Protein AF-A0A2N2LU98-F1 (afdb_monomer_lite)

Structure (mmCIF, N/CA/C/O backbone):
data_AF-A0A2N2LU98-F1
#
_entry.id   AF-A0A2N2LU98-F1
#
loop_
_atom_site.group_PDB
_atom_site.id
_atom_site.type_symbol
_atom_site.label_atom_id
_atom_site.label_alt_id
_atom_site.label_comp_id
_atom_site.label_asym_id
_atom_site.label_entity_id
_atom_site.label_seq_id
_atom_site.pdbx_PDB_ins_code
_atom_site.Cartn_x
_atom_site.Cartn_y
_atom_site.Cartn_z
_atom_site.occupancy
_atom_site.B_iso_or_equiv
_atom_site.auth_seq_id
_atom_site.auth_comp_id
_atom_site.auth_asym_id
_atom_site.auth_atom_id
_atom_site.pdbx_PDB_model_num
ATOM 1 N N . MET A 1 1 ? 7.923 -4.080 -0.440 1.00 59.28 1 MET A N 1
ATOM 2 C CA . MET A 1 1 ? 6.732 -4.797 -0.948 1.00 59.28 1 MET A CA 1
ATOM 3 C C . MET A 1 1 ? 5.504 -3.942 -0.664 1.00 59.28 1 MET A C 1
ATOM 5 O O . MET A 1 1 ? 4.962 -4.008 0.431 1.00 59.28 1 MET A O 1
ATOM 9 N N . VAL A 1 2 ? 5.133 -3.081 -1.613 1.00 70.19 2 VAL A N 1
ATOM 10 C CA . VAL A 1 2 ? 4.130 -2.025 -1.399 1.00 70.19 2 VAL A CA 1
ATOM 11 C C . VAL A 1 2 ? 2.738 -2.617 -1.175 1.00 70.19 2 VAL A C 1
ATOM 13 O O . VAL A 1 2 ? 2.283 -3.438 -1.966 1.00 70.19 2 VAL A O 1
ATOM 16 N N . GLY A 1 3 ? 2.083 -2.232 -0.081 1.00 68.62 3 GLY A N 1
ATOM 17 C CA . GLY A 1 3 ? 0.714 -2.619 0.254 1.00 68.62 3 GLY A CA 1
ATOM 18 C C . GLY A 1 3 ? 0.517 -4.037 0.784 1.00 68.62 3 GLY A C 1
ATOM 19 O O . GLY A 1 3 ? -0.610 -4.398 1.124 1.00 68.62 3 GLY A O 1
ATOM 20 N N . ILE A 1 4 ? 1.586 -4.834 0.885 1.00 75.19 4 ILE A N 1
ATOM 21 C CA . ILE A 1 4 ? 1.535 -6.177 1.483 1.00 75.19 4 ILE A CA 1
ATOM 22 C C . ILE A 1 4 ? 2.094 -6.164 2.903 1.00 75.19 4 ILE A C 1
ATOM 24 O O . ILE A 1 4 ? 1.468 -6.721 3.795 1.00 75.19 4 ILE A O 1
ATOM 28 N N . THR A 1 5 ? 3.238 -5.514 3.126 1.00 81.06 5 THR A N 1
ATOM 29 C CA . THR A 1 5 ? 3.867 -5.432 4.458 1.00 81.06 5 THR A CA 1
ATOM 30 C C . THR A 1 5 ? 3.981 -4.009 4.985 1.00 81.06 5 THR A C 1
ATOM 32 O O . THR A 1 5 ? 4.435 -3.805 6.105 1.00 81.06 5 THR A O 1
ATOM 35 N N . ASN A 1 6 ? 3.583 -3.015 4.192 1.00 84.44 6 ASN A N 1
ATOM 36 C CA . ASN A 1 6 ? 3.685 -1.612 4.552 1.00 84.44 6 ASN A CA 1
ATOM 37 C C . ASN A 1 6 ? 2.420 -0.826 4.182 1.00 84.44 6 ASN A C 1
ATOM 39 O O . ASN A 1 6 ? 1.647 -1.198 3.294 1.00 84.44 6 ASN A O 1
ATOM 43 N N . LEU A 1 7 ? 2.267 0.298 4.871 1.00 89.81 7 LEU A N 1
ATOM 44 C CA . LEU A 1 7 ? 1.355 1.389 4.564 1.00 89.81 7 LEU A CA 1
ATOM 45 C C . LEU A 1 7 ? 2.092 2.710 4.801 1.00 89.81 7 LEU A C 1
ATOM 47 O O . LEU A 1 7 ? 3.091 2.749 5.519 1.00 89.81 7 LEU A O 1
ATOM 51 N N . SER A 1 8 ? 1.596 3.781 4.205 1.00 90.69 8 SER A N 1
ATOM 52 C CA . SER A 1 8 ? 2.037 5.153 4.421 1.00 90.69 8 SER A CA 1
ATOM 53 C C . SER A 1 8 ? 0.846 6.008 4.827 1.00 90.69 8 SER A C 1
ATOM 55 O O . SER A 1 8 ? -0.264 5.787 4.347 1.00 90.69 8 SER A O 1
ATOM 57 N N . ILE A 1 9 ? 1.080 6.998 5.679 1.00 94.81 9 ILE A N 1
ATOM 58 C CA . ILE A 1 9 ? 0.068 7.970 6.091 1.00 94.81 9 ILE A CA 1
ATOM 59 C C . ILE A 1 9 ? 0.513 9.329 5.557 1.00 94.81 9 ILE A C 1
ATOM 61 O O . ILE A 1 9 ? 1.672 9.702 5.742 1.00 94.81 9 ILE A O 1
ATOM 65 N N . THR A 1 10 ? -0.366 10.038 4.853 1.00 94.19 10 THR A N 1
ATOM 66 C CA . THR A 1 10 ? -0.075 11.395 4.366 1.00 94.19 10 THR A CA 1
ATOM 67 C C . THR A 1 10 ? -0.236 12.428 5.477 1.00 94.19 10 THR A C 1
ATOM 69 O O . THR A 1 10 ? -0.838 12.151 6.513 1.00 94.19 10 THR A O 1
ATOM 72 N N . CYS A 1 11 ? 0.251 13.650 5.248 1.00 95.88 11 CYS A N 1
ATOM 73 C CA . CYS A 1 11 ? 0.074 14.769 6.181 1.00 95.88 11 CYS A CA 1
ATOM 74 C C . CYS A 1 11 ? -1.408 15.094 6.447 1.00 95.88 11 CYS A C 1
ATOM 76 O O . CYS A 1 11 ? -1.760 15.529 7.539 1.00 95.88 11 CYS A O 1
ATOM 78 N N . ASP A 1 12 ? -2.285 14.811 5.481 1.00 96.19 12 ASP A N 1
ATOM 79 C CA . ASP A 1 12 ? -3.739 14.972 5.613 1.00 96.19 12 ASP A CA 1
ATOM 80 C C . ASP A 1 12 ? -4.403 13.827 6.403 1.00 96.19 12 ASP A C 1
ATOM 82 O O . ASP A 1 12 ? -5.609 13.843 6.659 1.00 96.19 12 ASP A O 1
ATOM 86 N N . GLY A 1 13 ? -3.625 12.814 6.794 1.00 95.31 13 GLY A N 1
ATOM 87 C CA . GLY A 1 13 ? -4.0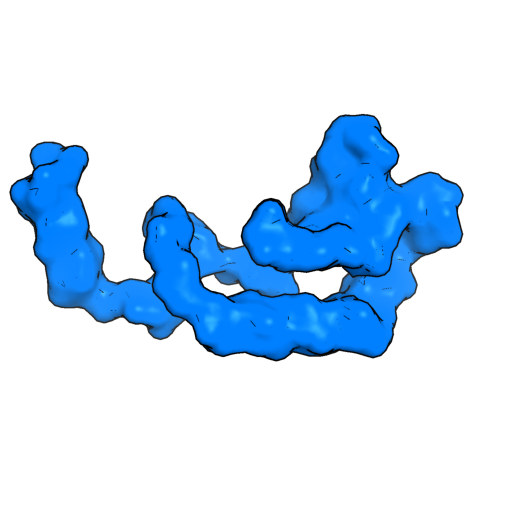86 11.653 7.548 1.00 95.31 13 GLY A CA 1
ATOM 88 C C . GLY A 1 13 ? -4.613 10.506 6.686 1.00 95.31 13 GLY A C 1
ATOM 89 O O . GLY A 1 13 ? -5.123 9.529 7.236 1.00 95.31 13 GLY A O 1
ATOM 90 N N . PHE A 1 14 ? -4.498 10.569 5.356 1.00 97.00 14 PHE A N 1
ATOM 91 C CA . PHE A 1 14 ? -4.944 9.470 4.501 1.00 97.00 14 PHE A CA 1
ATOM 92 C C . PHE A 1 14 ? -3.997 8.277 4.588 1.00 97.00 14 PHE A C 1
ATOM 94 O O . PHE A 1 14 ? -2.778 8.410 4.480 1.00 97.00 14 PHE A O 1
ATOM 101 N N . ILE A 1 15 ? -4.578 7.092 4.743 1.00 95.62 15 ILE A N 1
ATOM 102 C CA . ILE A 1 15 ? -3.869 5.819 4.833 1.00 95.62 15 ILE A CA 1
ATOM 103 C C . ILE A 1 15 ? -3.760 5.232 3.426 1.00 95.62 15 ILE A C 1
ATOM 105 O O . ILE A 1 15 ? -4.765 4.853 2.823 1.00 95.62 15 ILE A O 1
ATOM 109 N N . HIS A 1 16 ? -2.544 5.095 2.913 1.00 93.06 16 HIS A N 1
ATOM 110 C CA . HIS A 1 16 ? -2.262 4.510 1.607 1.00 93.06 16 HIS A CA 1
ATOM 111 C C . HIS A 1 16 ? -1.448 3.230 1.743 1.00 93.06 16 HIS A C 1
ATOM 113 O O . HIS A 1 16 ? -0.480 3.151 2.488 1.00 93.06 16 HIS A O 1
ATOM 119 N N . THR A 1 17 ? -1.791 2.226 0.951 1.00 89.81 17 THR A N 1
ATOM 120 C CA . THR A 1 17 ? -0.924 1.065 0.704 1.00 89.81 17 THR A CA 1
ATOM 121 C C . THR A 1 17 ? -0.004 1.307 -0.483 1.00 89.81 17 THR A C 1
ATOM 123 O O . THR A 1 17 ? 1.102 0.789 -0.507 1.00 89.81 17 THR A O 1
ATOM 126 N N . CYS A 1 18 ? -0.450 2.109 -1.451 1.00 87.81 18 CYS A N 1
ATOM 127 C CA . CYS A 1 18 ? 0.289 2.573 -2.617 1.00 87.81 18 CYS A CA 1
ATOM 128 C C . CYS A 1 18 ? -0.279 3.933 -3.046 1.00 87.81 18 CYS A C 1
ATOM 130 O O . CYS A 1 18 ? -1.495 4.086 -3.115 1.00 87.81 18 CYS A O 1
ATOM 132 N N . TYR A 1 19 ? 0.569 4.895 -3.417 1.00 86.69 19 TYR A N 1
ATOM 133 C CA . TYR A 1 19 ? 0.123 6.209 -3.912 1.00 86.69 19 TYR A CA 1
ATOM 134 C C . TYR A 1 19 ? -0.571 6.173 -5.281 1.00 86.69 19 TYR A C 1
ATOM 136 O O . TYR A 1 19 ? -1.155 7.163 -5.703 1.00 86.69 19 TYR A O 1
ATOM 144 N N . LYS A 1 20 ? -0.494 5.047 -5.999 1.00 87.94 20 LYS A N 1
ATOM 145 C CA . LYS A 1 20 ? -1.221 4.834 -7.262 1.00 87.94 20 LYS A CA 1
ATOM 146 C C . LYS A 1 20 ? -2.595 4.197 -7.058 1.00 87.94 20 LYS A C 1
ATOM 148 O O . LYS A 1 20 ? -3.290 3.952 -8.034 1.00 87.94 20 LYS A O 1
ATOM 153 N N . MET A 1 21 ? -2.962 3.910 -5.812 1.00 90.44 21 MET A N 1
ATOM 154 C CA . MET A 1 21 ? -4.219 3.265 -5.456 1.00 90.44 21 MET A CA 1
ATOM 155 C C . MET A 1 21 ? -5.066 4.184 -4.574 1.00 90.44 21 MET A C 1
ATOM 157 O O . MET A 1 21 ? -4.512 5.063 -3.902 1.00 90.44 21 MET A O 1
ATOM 161 N N . PRO A 1 22 ? -6.392 3.963 -4.523 1.00 93.88 22 PRO A N 1
ATOM 162 C CA . PRO A 1 22 ? -7.259 4.686 -3.605 1.00 93.88 22 PRO A CA 1
ATOM 163 C C . PRO A 1 22 ? -6.810 4.530 -2.140 1.00 93.88 22 PRO A C 1
ATOM 165 O O . PRO A 1 22 ? -6.367 3.442 -1.749 1.00 93.88 22 PRO A O 1
ATOM 168 N N . PRO A 1 23 ? -6.946 5.579 -1.306 1.00 95.25 23 PRO A N 1
ATOM 169 C CA . PRO A 1 23 ? -6.661 5.484 0.121 1.00 95.25 23 PRO A CA 1
ATOM 170 C C . PRO A 1 23 ? -7.623 4.510 0.805 1.00 95.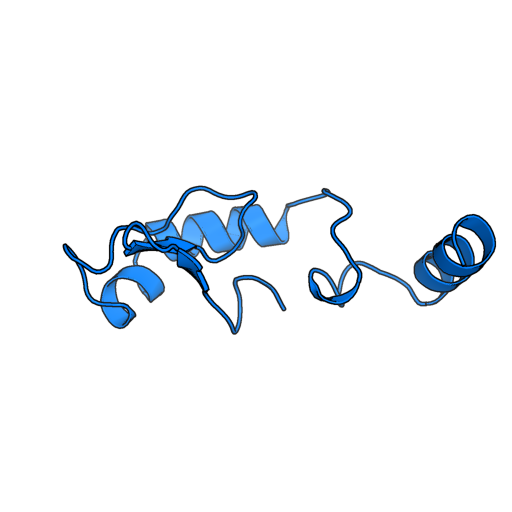25 23 P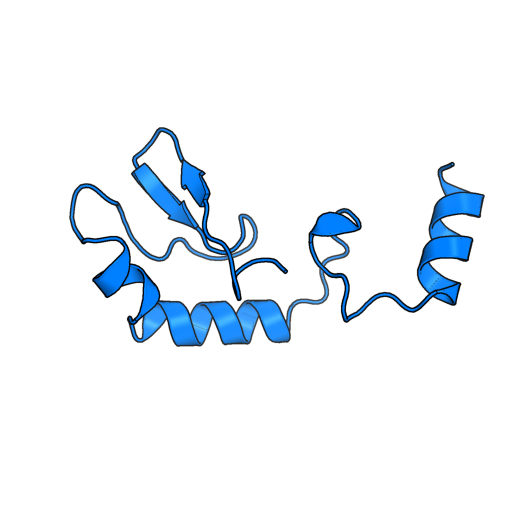RO A C 1
ATOM 172 O O . PRO A 1 23 ? -8.804 4.418 0.455 1.00 95.25 23 PRO A O 1
ATOM 175 N N . LEU A 1 24 ? -7.141 3.814 1.831 1.00 95.06 24 LEU A N 1
ATOM 176 C CA . LEU A 1 24 ? -7.954 2.916 2.651 1.00 95.06 24 LEU A CA 1
ATOM 177 C C . LEU A 1 24 ? -8.951 3.685 3.523 1.00 95.06 24 LEU A C 1
ATOM 179 O O . LEU A 1 24 ? -10.052 3.203 3.758 1.00 95.06 24 LEU A O 1
ATOM 183 N N . GLY A 1 25 ? -8.585 4.891 3.946 1.00 94.50 25 GLY A N 1
ATOM 184 C CA . GLY A 1 25 ? -9.387 5.749 4.812 1.00 94.50 25 GLY A CA 1
ATOM 185 C C . GLY A 1 25 ? -8.533 6.865 5.401 1.00 94.50 25 GLY A C 1
ATOM 186 O O . GLY A 1 25 ? -7.410 7.085 4.937 1.00 94.50 25 GLY A O 1
ATOM 187 N N . ASN A 1 26 ? -9.050 7.545 6.422 1.00 96.88 26 ASN A N 1
ATOM 188 C CA . ASN A 1 26 ? -8.321 8.561 7.175 1.00 96.88 26 ASN A CA 1
ATOM 189 C C . ASN A 1 26 ? -8.099 8.104 8.626 1.00 96.88 26 ASN A C 1
ATOM 191 O O . ASN A 1 26 ? -9.008 7.567 9.258 1.00 96.88 26 ASN A O 1
ATOM 195 N N . VAL A 1 27 ? -6.903 8.338 9.170 1.00 96.50 27 VAL A N 1
ATOM 196 C CA . VAL A 1 27 ? -6.549 7.981 10.559 1.00 96.50 27 VAL A CA 1
ATOM 197 C C . VAL A 1 27 ? -7.381 8.715 11.614 1.00 96.50 27 VAL A C 1
ATOM 199 O O . VAL A 1 27 ? -7.415 8.285 12.762 1.00 96.50 27 VAL A O 1
ATOM 202 N N . ARG A 1 28 ? -8.039 9.822 11.245 1.00 96.44 28 ARG A N 1
ATOM 203 C CA . ARG A 1 28 ? -8.955 10.564 12.126 1.00 96.44 28 ARG A CA 1
ATOM 204 C C . ARG A 1 28 ? -10.295 9.852 12.328 1.00 96.44 28 ARG A C 1
ATOM 206 O O . ARG A 1 28 ? -10.986 10.149 13.293 1.00 96.44 28 ARG A O 1
ATOM 213 N N . GLU A 1 29 ? -10.658 8.944 11.424 1.00 96.19 29 GLU A N 1
ATOM 214 C CA . GLU A 1 29 ? -11.968 8.277 11.395 1.00 96.19 29 GLU A CA 1
ATOM 215 C C . GLU A 1 29 ? -11.884 6.798 11.784 1.00 96.19 29 GLU A C 1
ATOM 217 O O . GLU A 1 29 ? -12.821 6.253 12.360 1.00 96.19 29 GLU A O 1
ATOM 222 N N . THR A 1 30 ? -10.775 6.131 11.459 1.00 94.62 30 THR A N 1
ATOM 223 C CA . THR A 1 30 ? -10.599 4.692 11.682 1.00 94.62 30 THR A CA 1
ATOM 224 C C . THR A 1 30 ? -9.193 4.374 12.163 1.00 94.62 30 THR A C 1
ATOM 226 O O . THR A 1 30 ? -8.219 5.059 11.831 1.00 94.62 30 THR A O 1
ATOM 229 N N . THR A 1 31 ? -9.061 3.296 12.933 1.00 95.31 31 THR A N 1
ATOM 230 C CA . THR A 1 31 ? -7.747 2.813 13.349 1.00 95.31 31 THR A CA 1
ATOM 231 C C . THR A 1 31 ? -7.000 2.171 12.178 1.00 95.31 31 THR A C 1
ATOM 233 O O . THR A 1 31 ? -7.584 1.598 11.256 1.00 95.31 31 THR A O 1
ATOM 236 N N . LEU A 1 32 ? -5.665 2.171 12.240 1.00 93.88 32 LEU A N 1
ATOM 237 C CA . LEU A 1 32 ? -4.837 1.501 11.229 1.00 93.88 32 LEU A CA 1
ATOM 238 C C . LEU A 1 32 ? -5.165 0.008 11.103 1.00 93.88 32 LEU A C 1
ATOM 240 O O . LEU A 1 32 ? -5.133 -0.537 10.002 1.00 93.88 32 LEU A O 1
ATOM 244 N N . ARG A 1 33 ? -5.503 -0.651 12.219 1.00 94.56 33 ARG A N 1
ATOM 245 C CA . ARG A 1 33 ? -5.855 -2.075 12.243 1.00 94.56 33 ARG A CA 1
ATOM 246 C C . ARG A 1 33 ? -7.159 -2.344 11.495 1.00 94.56 33 ARG A C 1
ATOM 248 O O . ARG A 1 33 ? -7.222 -3.305 10.730 1.00 94.56 33 ARG A O 1
ATOM 255 N N . GLU A 1 34 ? -8.177 -1.520 11.704 1.00 95.75 34 GLU A N 1
ATOM 256 C CA . GLU A 1 34 ? -9.459 -1.631 11.002 1.00 95.75 34 GLU A CA 1
ATOM 257 C C . GLU A 1 34 ? -9.290 -1.340 9.513 1.00 95.75 34 GLU A C 1
ATOM 259 O O . GLU A 1 34 ? -9.662 -2.169 8.679 1.00 95.75 34 GLU A O 1
ATOM 264 N N . ALA A 1 35 ? -8.629 -0.229 9.171 1.00 95.38 35 ALA A N 1
ATOM 265 C CA . ALA A 1 35 ? -8.344 0.132 7.788 1.00 95.38 35 ALA A CA 1
ATOM 266 C C . ALA A 1 35 ? -7.591 -0.992 7.058 1.00 95.38 35 ALA A C 1
ATOM 268 O O . ALA A 1 35 ? -7.966 -1.363 5.947 1.00 95.38 35 ALA A O 1
ATOM 269 N N . TRP A 1 36 ? -6.577 -1.589 7.694 1.00 94.19 36 TRP A N 1
ATOM 270 C CA . TRP A 1 36 ? -5.752 -2.660 7.125 1.00 94.19 36 TRP A CA 1
ATOM 271 C C . TRP A 1 36 ? -6.498 -3.986 6.909 1.00 94.19 36 TRP A C 1
ATOM 273 O O . TRP A 1 36 ? -6.195 -4.712 5.954 1.00 94.19 36 TRP A O 1
ATOM 283 N N . ASN A 1 37 ? -7.460 -4.309 7.775 1.00 94.62 37 ASN A N 1
ATOM 284 C CA . ASN A 1 37 ? -8.242 -5.549 7.708 1.00 94.62 37 ASN A CA 1
ATOM 285 C C . ASN A 1 37 ? -9.590 -5.385 6.979 1.00 94.62 37 ASN A C 1
ATOM 287 O O . ASN A 1 37 ? -10.320 -6.361 6.788 1.00 94.62 37 ASN A O 1
ATOM 291 N N . SER A 1 38 ? -9.909 -4.169 6.534 1.00 94.94 38 SER A N 1
ATOM 292 C CA . SER A 1 38 ? -11.137 -3.852 5.805 1.00 94.94 38 SER A CA 1
ATOM 293 C C . SER A 1 38 ? -11.279 -4.627 4.485 1.00 94.94 38 SER A C 1
ATOM 295 O O . SER A 1 38 ? -10.306 -5.108 3.890 1.00 94.94 38 SER A O 1
ATOM 297 N N . ALA A 1 39 ? -12.516 -4.737 3.989 1.00 96.00 39 ALA A N 1
ATOM 298 C CA . ALA A 1 39 ? -12.789 -5.252 2.644 1.00 96.00 39 ALA A CA 1
ATOM 299 C C . ALA A 1 39 ? -12.076 -4.408 1.571 1.00 96.00 39 ALA A C 1
ATOM 301 O O . ALA A 1 39 ? -11.392 -4.952 0.706 1.00 96.00 39 ALA A O 1
ATOM 302 N N . LYS A 1 40 ? -12.101 -3.080 1.734 1.00 95.06 40 LYS A N 1
ATOM 303 C CA . LYS A 1 40 ? -11.403 -2.127 0.865 1.00 95.06 40 LYS A CA 1
ATOM 304 C C . LYS A 1 40 ? -9.900 -2.399 0.780 1.00 95.06 40 LYS A C 1
ATOM 306 O O . LYS A 1 40 ? -9.326 -2.377 -0.303 1.00 95.06 40 LYS A O 1
ATOM 311 N N . ALA A 1 41 ? -9.241 -2.716 1.895 1.00 93.50 41 ALA A N 1
ATOM 312 C CA . ALA A 1 41 ? -7.822 -3.072 1.870 1.00 93.50 41 ALA A CA 1
ATOM 313 C C . ALA A 1 41 ? -7.542 -4.364 1.097 1.00 93.50 41 ALA A C 1
ATOM 315 O O . ALA A 1 41 ? -6.509 -4.463 0.432 1.00 93.50 41 ALA A O 1
ATOM 316 N N . ARG A 1 42 ? -8.448 -5.347 1.143 1.00 93.31 42 ARG A N 1
ATOM 317 C CA . ARG A 1 42 ? -8.332 -6.568 0.330 1.00 93.31 42 ARG A CA 1
ATOM 318 C C . ARG A 1 42 ? -8.463 -6.261 -1.162 1.00 93.31 42 ARG A C 1
ATOM 320 O O . ARG A 1 42 ? -7.621 -6.718 -1.934 1.00 93.31 42 ARG A O 1
ATOM 327 N N . GLU A 1 43 ? -9.434 -5.438 -1.547 1.00 94.12 43 GLU A N 1
ATOM 328 C CA . GLU A 1 43 ? -9.623 -4.985 -2.933 1.00 94.12 43 GLU A CA 1
ATOM 329 C C . GLU A 1 43 ? -8.406 -4.215 -3.448 1.00 94.12 43 GLU A C 1
ATOM 331 O O . GLU A 1 43 ? -7.833 -4.562 -4.480 1.00 94.12 43 GLU A O 1
ATOM 336 N N . VAL A 1 44 ? -7.930 -3.233 -2.681 1.00 92.25 44 VAL A N 1
ATOM 337 C CA . VAL A 1 44 ? -6.755 -2.436 -3.050 1.00 92.25 44 VAL A CA 1
ATOM 338 C C . VAL A 1 44 ? -5.507 -3.312 -3.184 1.00 92.25 44 VAL A C 1
ATOM 340 O O . VAL A 1 44 ? -4.734 -3.144 -4.126 1.00 92.25 44 VAL A O 1
ATOM 343 N N . ARG A 1 45 ? -5.297 -4.296 -2.301 1.00 89.62 45 ARG A N 1
ATOM 344 C CA . ARG A 1 45 ? -4.191 -5.259 -2.458 1.00 89.62 45 ARG A CA 1
ATOM 345 C C . ARG A 1 45 ? -4.320 -6.079 -3.736 1.00 89.62 45 ARG A C 1
ATOM 347 O O . ARG A 1 45 ? -3.302 -6.365 -4.365 1.00 89.62 45 ARG A O 1
ATOM 354 N N . GLN A 1 46 ? -5.537 -6.440 -4.134 1.00 89.44 46 GLN A N 1
ATOM 355 C CA . GLN A 1 46 ? -5.768 -7.131 -5.398 1.00 89.44 46 GLN A CA 1
ATOM 356 C C . GLN A 1 46 ? -5.450 -6.229 -6.600 1.00 89.44 46 GLN A C 1
ATOM 358 O O . GLN A 1 46 ? -4.794 -6.681 -7.539 1.00 89.44 46 GLN A O 1
ATOM 363 N N . MET A 1 47 ? -5.806 -4.942 -6.538 1.00 89.62 47 MET A N 1
ATOM 364 C CA . MET A 1 47 ? -5.407 -3.953 -7.548 1.00 89.62 47 MET A CA 1
ATOM 365 C C . MET A 1 47 ? -3.882 -3.826 -7.638 1.00 89.62 47 MET A C 1
ATOM 367 O O . MET A 1 47 ? -3.327 -3.846 -8.732 1.00 89.62 47 MET A O 1
ATOM 371 N N . ILE A 1 48 ? -3.183 -3.771 -6.499 1.00 85.88 48 ILE A N 1
ATOM 372 C CA . ILE A 1 48 ? -1.712 -3.716 -6.458 1.00 85.88 48 ILE A CA 1
ATOM 373 C C . ILE A 1 48 ? -1.091 -4.961 -7.092 1.00 85.88 48 ILE A C 1
ATOM 375 O O . ILE A 1 48 ? -0.154 -4.829 -7.875 1.00 85.88 48 ILE A O 1
ATOM 379 N N . LYS A 1 49 ? -1.611 -6.158 -6.792 1.00 81.88 49 LYS A N 1
ATOM 380 C CA . LYS A 1 49 ? -1.127 -7.410 -7.399 1.00 81.88 49 LYS A CA 1
ATOM 381 C C . LYS A 1 49 ? -1.264 -7.409 -8.918 1.00 81.88 49 LYS A C 1
ATOM 383 O O . LYS A 1 49 ? -0.409 -7.976 -9.597 1.00 81.88 49 LYS A O 1
ATOM 388 N N . ASN A 1 50 ? -2.317 -6.778 -9.432 1.00 84.88 50 ASN A N 1
ATOM 389 C CA . ASN A 1 50 ? -2.614 -6.699 -10.859 1.00 84.88 50 ASN A CA 1
ATOM 390 C C . ASN A 1 50 ? -1.957 -5.491 -11.550 1.00 84.88 50 ASN A C 1
ATOM 392 O O . ASN A 1 50 ? -1.880 -5.476 -12.774 1.00 84.88 50 ASN A O 1
ATOM 396 N N . CYS A 1 51 ? -1.433 -4.533 -10.784 1.00 82.31 51 CYS A N 1
ATOM 397 C CA . CYS A 1 51 ? -0.810 -3.311 -11.279 1.00 82.31 51 CYS A CA 1
ATOM 398 C C . CYS A 1 51 ? 0.400 -3.596 -12.183 1.00 82.31 51 CYS A C 1
ATOM 400 O O . CYS A 1 51 ? 1.291 -4.380 -11.843 1.00 82.31 51 CYS A O 1
ATOM 402 N N . ASP A 1 52 ? 0.439 -2.924 -13.328 1.00 78.06 52 ASP A N 1
ATOM 403 C CA . ASP A 1 52 ? 1.476 -2.986 -14.360 1.00 78.06 52 ASP A CA 1
ATOM 404 C C . ASP A 1 52 ? 2.369 -1.732 -14.398 1.00 78.06 52 ASP A C 1
ATOM 406 O O . ASP A 1 52 ? 3.349 -1.683 -15.142 1.00 78.06 52 ASP A O 1
ATOM 410 N N . ILE A 1 53 ? 2.093 -0.742 -13.543 1.00 79.50 53 ILE A N 1
ATOM 411 C CA . ILE A 1 53 ? 2.871 0.495 -13.464 1.00 79.50 53 ILE A CA 1
ATOM 412 C C . ILE A 1 53 ? 4.312 0.188 -13.038 1.00 79.50 53 ILE A C 1
ATOM 414 O O . ILE A 1 53 ? 4.583 -0.342 -11.955 1.00 79.50 53 ILE A O 1
ATOM 418 N N . HIS A 1 54 ? 5.272 0.615 -13.860 1.00 72.25 54 HIS A N 1
ATOM 419 C CA . HIS A 1 54 ? 6.696 0.536 -13.546 1.00 72.25 54 HIS A CA 1
ATOM 420 C C . HIS A 1 54 ? 7.128 1.604 -12.526 1.00 72.25 54 HIS A C 1
ATOM 422 O O . HIS A 1 54 ? 7.717 2.629 -12.856 1.00 72.25 54 HIS A O 1
ATOM 428 N N . CYS A 1 55 ? 6.871 1.335 -11.247 1.00 74.06 55 CYS A N 1
ATOM 429 C CA . CYS A 1 55 ? 7.371 2.138 -10.127 1.00 74.06 55 CYS A CA 1
ATOM 430 C C . CYS A 1 55 ? 8.864 1.883 -9.850 1.00 74.06 55 CYS A C 1
ATOM 432 O O . CYS A 1 55 ? 9.380 0.835 -10.217 1.00 74.06 55 CYS A O 1
ATOM 434 N N . SER A 1 56 ? 9.539 2.802 -9.147 1.00 66.88 56 SER A N 1
ATOM 435 C CA . SER A 1 56 ? 10.933 2.657 -8.675 1.00 66.88 56 SER A CA 1
ATOM 436 C C . SER A 1 56 ? 11.222 1.263 -8.061 1.00 66.88 56 SER A C 1
ATOM 438 O O . SER A 1 56 ? 10.314 0.700 -7.439 1.00 66.88 56 SER A O 1
ATOM 440 N N . PRO A 1 57 ? 12.443 0.695 -8.204 1.00 58.91 57 PRO A N 1
ATOM 441 C CA . PRO A 1 57 ? 12.777 -0.696 -7.848 1.00 58.91 57 PRO A CA 1
ATOM 442 C C . PRO A 1 57 ? 12.285 -1.177 -6.479 1.00 58.91 57 PRO A C 1
ATOM 444 O O . PRO A 1 57 ? 11.865 -2.323 -6.340 1.00 58.91 57 PRO A O 1
ATOM 447 N N . GLY A 1 58 ? 12.264 -0.297 -5.472 1.00 57.31 58 GLY A N 1
ATOM 448 C CA . GLY A 1 58 ? 11.813 -0.638 -4.117 1.00 57.31 58 GLY A CA 1
ATOM 449 C C . GLY A 1 58 ? 10.329 -1.023 -4.012 1.00 57.31 58 GLY A C 1
ATOM 450 O O . GLY A 1 58 ? 9.916 -1.666 -3.041 1.00 57.31 58 GLY A O 1
ATOM 451 N N . ASN A 1 59 ? 9.518 -0.678 -5.017 1.00 58.06 59 ASN A N 1
ATOM 452 C CA . ASN A 1 59 ? 8.069 -0.835 -4.944 1.00 58.06 59 ASN A CA 1
ATOM 453 C C . ASN A 1 59 ? 7.560 -2.199 -5.444 1.00 58.06 59 ASN A C 1
ATOM 455 O O . ASN A 1 59 ? 6.551 -2.680 -4.925 1.00 58.06 59 ASN A O 1
ATOM 459 N N . PHE A 1 60 ? 8.273 -2.863 -6.363 1.00 61.25 60 PHE A N 1
ATOM 460 C CA . PHE A 1 60 ? 7.837 -4.117 -7.002 1.00 61.25 60 PHE A CA 1
ATOM 461 C C . PHE A 1 60 ? 8.985 -5.119 -7.194 1.00 61.25 60 PHE A C 1
ATOM 463 O O . PHE A 1 60 ? 9.371 -5.442 -8.314 1.00 61.25 60 PHE A O 1
ATOM 470 N N . VAL A 1 61 ? 9.494 -5.670 -6.090 1.00 54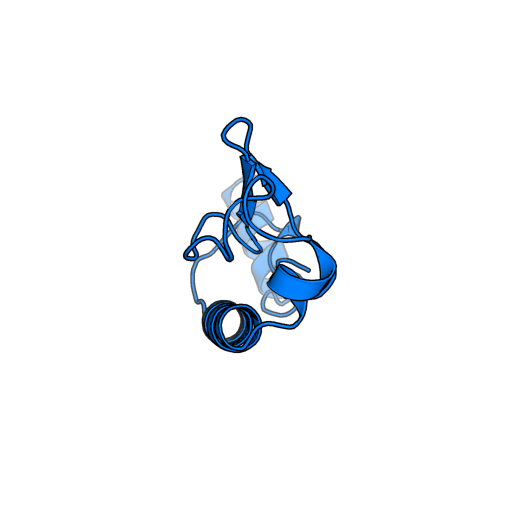.41 61 VAL A N 1
ATOM 471 C CA . VAL A 1 61 ? 10.583 -6.667 -6.125 1.00 54.41 61 VAL A CA 1
ATOM 472 C C . VAL A 1 61 ? 10.180 -7.956 -6.871 1.00 54.41 61 VAL A C 1
ATOM 474 O O . VAL A 1 61 ? 11.023 -8.613 -7.460 1.00 54.41 61 VAL A O 1
ATOM 477 N N . TYR A 1 62 ? 8.888 -8.307 -6.910 1.00 55.69 62 TYR A N 1
ATOM 478 C CA . TYR A 1 62 ? 8.406 -9.595 -7.438 1.00 55.69 62 TYR A CA 1
ATOM 479 C C . TYR A 1 62 ? 8.084 -9.621 -8.942 1.00 55.69 62 TYR A C 1
ATOM 481 O O . TYR A 1 62 ? 7.940 -10.702 -9.503 1.00 55.69 62 TYR A O 1
ATOM 489 N N . ARG A 1 63 ? 7.943 -8.466 -9.610 1.00 60.91 63 ARG A N 1
ATOM 490 C CA . ARG A 1 63 ? 7.668 -8.409 -11.066 1.00 60.91 63 ARG A CA 1
ATOM 491 C C . ARG A 1 63 ? 8.898 -8.095 -11.909 1.00 60.91 63 ARG A C 1
ATOM 493 O O . ARG A 1 63 ? 8.823 -8.134 -13.134 1.00 60.91 63 ARG A O 1
ATOM 500 N N . ARG A 1 64 ? 10.021 -7.764 -11.278 1.00 63.91 64 ARG A N 1
ATOM 501 C CA . ARG A 1 64 ? 11.251 -7.438 -11.989 1.00 63.91 64 ARG A CA 1
ATOM 502 C C . ARG A 1 64 ? 12.157 -8.655 -11.996 1.00 63.91 64 ARG A C 1
ATOM 504 O O . ARG A 1 64 ? 12.600 -9.121 -10.955 1.00 63.91 64 ARG A O 1
ATOM 511 N N . SER A 1 65 ? 12.419 -9.176 -13.189 1.00 72.81 65 SER A N 1
ATOM 512 C CA . SER A 1 65 ? 13.493 -10.147 -13.374 1.00 72.81 65 SER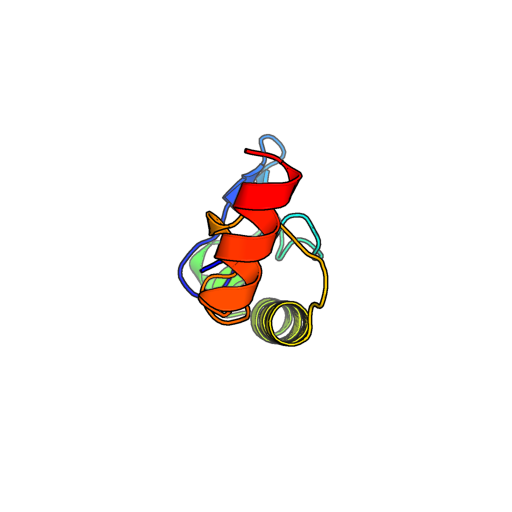 A CA 1
ATOM 513 C C . SER A 1 65 ? 14.842 -9.443 -13.238 1.00 72.81 65 SER A C 1
ATOM 515 O O . SER A 1 65 ? 14.961 -8.257 -13.562 1.00 72.81 65 SER A O 1
ATOM 517 N N . LEU A 1 66 ? 15.882 -10.187 -12.854 1.00 77.12 66 LEU A N 1
ATOM 518 C CA . LEU A 1 66 ? 17.257 -9.681 -12.865 1.00 77.12 66 LEU A CA 1
ATOM 519 C C . LEU A 1 66 ? 17.610 -9.063 -14.232 1.00 77.12 66 LEU A C 1
ATOM 521 O O . LEU A 1 66 ? 18.166 -7.971 -14.298 1.00 77.12 66 LEU A O 1
ATOM 525 N N . LYS A 1 67 ? 17.167 -9.701 -15.326 1.00 82.62 67 LYS A N 1
ATOM 526 C CA . LYS A 1 67 ? 17.301 -9.190 -16.698 1.00 82.62 67 LYS A CA 1
ATOM 527 C C . LYS A 1 67 ? 16.672 -7.804 -16.870 1.00 82.62 67 LYS A C 1
ATOM 529 O O . LYS A 1 67 ? 17.304 -6.923 -17.443 1.00 82.62 67 LYS A O 1
ATOM 534 N N . SER A 1 68 ? 15.444 -7.602 -16.387 1.00 77.50 68 SER A N 1
ATOM 535 C CA . SER A 1 68 ? 14.764 -6.304 -16.506 1.00 77.50 68 SER A CA 1
ATOM 536 C C . SER A 1 68 ? 15.482 -5.187 -15.746 1.00 77.50 68 SER A C 1
ATOM 538 O O . SER A 1 68 ? 15.519 -4.061 -16.239 1.00 77.50 68 SER A O 1
ATOM 540 N N . GLU A 1 69 ? 16.115 -5.492 -14.607 1.00 78.00 69 GLU A N 1
ATOM 541 C CA . GLU A 1 69 ? 16.876 -4.480 -13.868 1.00 78.00 69 GLU A CA 1
ATOM 542 C C . GLU A 1 69 ? 18.236 -4.174 -14.467 1.00 78.00 69 GLU A C 1
ATOM 544 O O . GLU A 1 69 ? 18.615 -3.005 -14.502 1.00 78.00 69 GLU A O 1
ATOM 549 N N . ILE A 1 70 ? 18.926 -5.178 -15.014 1.00 83.25 70 ILE A N 1
ATOM 550 C CA . ILE A 1 70 ? 20.149 -4.948 -15.790 1.00 83.25 70 ILE A CA 1
ATOM 551 C C . ILE A 1 70 ? 19.841 -4.017 -16.970 1.00 83.25 70 ILE A C 1
ATOM 553 O O . ILE A 1 70 ? 20.523 -3.015 -17.155 1.00 83.25 70 ILE A O 1
ATOM 557 N N . LEU A 1 71 ? 18.770 -4.286 -17.727 1.00 83.88 71 LEU A N 1
ATOM 558 C CA . LEU A 1 71 ? 18.370 -3.439 -18.857 1.00 83.88 71 LEU A CA 1
ATOM 559 C C . LEU A 1 71 ? 18.015 -2.008 -18.432 1.00 83.88 71 LEU A C 1
ATOM 561 O O . LEU A 1 71 ? 18.353 -1.059 -19.138 1.00 83.88 71 LEU A O 1
ATOM 565 N N . ARG A 1 72 ? 17.346 -1.832 -17.286 1.00 76.06 72 ARG A N 1
ATOM 566 C CA . ARG A 1 72 ? 17.047 -0.502 -16.740 1.00 76.06 72 ARG A CA 1
ATOM 567 C C . ARG A 1 72 ? 18.321 0.238 -16.336 1.00 76.06 72 ARG A C 1
ATOM 569 O O . ARG A 1 72 ? 18.444 1.413 -16.664 1.00 76.06 72 ARG A O 1
ATOM 576 N N . PHE A 1 73 ? 19.242 -0.431 -15.640 1.00 81.12 73 PHE A N 1
ATOM 577 C CA . PHE A 1 73 ? 20.520 0.149 -15.225 1.00 81.12 73 PHE A CA 1
ATOM 578 C C . PHE A 1 73 ? 21.357 0.566 -16.435 1.00 81.12 73 PHE A C 1
ATOM 580 O O . PHE A 1 73 ? 21.815 1.692 -16.485 1.00 81.12 73 PHE A O 1
ATOM 587 N N . LEU A 1 74 ? 21.459 -0.270 -17.469 1.00 86.56 74 LEU A N 1
ATOM 588 C CA . LEU A 1 74 ? 22.180 0.098 -18.694 1.00 86.56 74 LEU A CA 1
ATOM 589 C C . LEU A 1 74 ? 21.547 1.280 -19.449 1.00 86.56 74 LEU A C 1
ATOM 591 O O . LEU A 1 74 ? 22.233 1.953 -20.209 1.00 86.56 74 LEU A O 1
ATOM 595 N N . ARG A 1 75 ? 20.237 1.511 -19.292 1.00 82.06 75 ARG A N 1
ATOM 596 C CA . ARG A 1 75 ? 19.516 2.590 -19.985 1.00 82.06 75 ARG A CA 1
ATOM 597 C C . ARG A 1 75 ? 19.534 3.923 -19.229 1.00 82.06 75 ARG A C 1
ATOM 599 O O . ARG A 1 75 ? 19.443 4.963 -19.872 1.00 82.06 75 ARG A O 1
ATOM 606 N N . TYR A 1 76 ? 19.556 3.892 -17.898 1.00 79.12 76 TYR A N 1
ATOM 607 C CA . TYR A 1 76 ? 19.354 5.076 -17.047 1.00 79.12 76 TYR A CA 1
ATOM 608 C C . TYR A 1 76 ? 20.398 5.244 -15.932 1.00 79.12 76 TYR A C 1
ATOM 610 O O . TYR A 1 76 ? 20.256 6.161 -15.122 1.00 79.12 76 TYR A O 1
ATOM 618 N N . GLY A 1 77 ? 21.342 4.314 -15.812 1.00 63.06 77 GLY A N 1
ATOM 619 C CA . GLY A 1 77 ? 22.459 4.352 -14.868 1.00 63.06 77 GLY A CA 1
ATOM 620 C C . GLY A 1 77 ? 23.698 5.000 -15.458 1.00 63.06 77 GLY A C 1
ATOM 621 O O . GLY A 1 77 ? 23.719 5.244 -16.685 1.00 63.06 77 GLY A O 1
#

Sequence (77 aa):
MVGITNLSITCDGFIHTCYKMPPLGNVRETTLREAWNSAKAREVRQMIKNCDIHCSPGNFVYRRSLKSEILRFLRYG

Radius of gyration: 14.63 Å; chains: 1; bounding box: 35×25×33 Å

pLDDT: mean 84.08, std 12.34, range [54.41, 97.0]

Secondary structure (DSSP, 8-state):
-BTTTB-EE-TT-EEES-TTS---EETTTS-HHHHHHSHHHHHHHHHHHH------GGG-TTT--HHHHHHHHHHH-

Foldseek 3Di:
DQLPPDWDADPQQFIGSDPVFDTLGGCVVDPPVCSC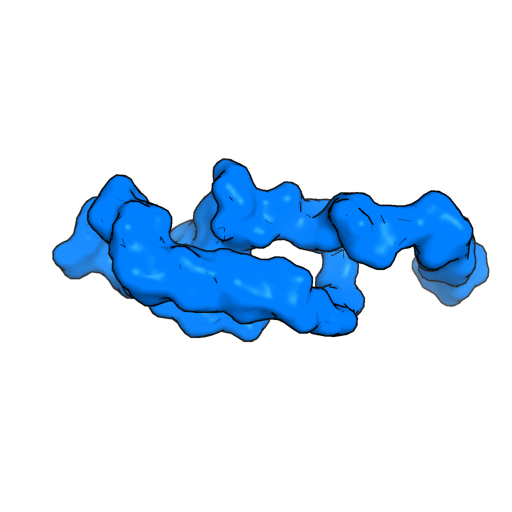PDPVSVVRVVVLVVDPDDDDCVSPVPPDDPVNVVVVVVVPD